Protein AF-A0A380EP02-F1 (afdb_monomer_lite)

Secondary structure (DSSP, 8-state):
-B-TTS-B---EEEE--S---TTS-SEEEEE-S-SSS---SSEEEEEES-HHHHHH--S---EE--TT--HHHHHHHHHH-

Structure (mmCIF, N/CA/C/O backbone):
data_AF-A0A380EP02-F1
#
_entry.id   AF-A0A380EP02-F1
#
loop_
_atom_site.group_PDB
_atom_site.id
_atom_site.type_symbol
_atom_site.label_atom_id
_atom_site.label_alt_id
_atom_site.label_comp_id
_atom_site.label_asym_id
_atom_site.label_entity_id
_atom_site.label_seq_id
_atom_site.pdbx_PDB_ins_code
_atom_site.Cartn_x
_atom_site.Cartn_y
_atom_site.Cartn_z
_atom_site.occupancy
_atom_site.B_iso_or_equiv
_atom_site.auth_seq_id
_atom_site.auth_comp_id
_atom_site.auth_asym_id
_atom_site.auth_atom_id
_atom_site.pdbx_PDB_model_num
ATOM 1 N N . MET A 1 1 ? 7.325 -4.569 -11.105 1.00 58.34 1 MET A N 1
ATOM 2 C CA . MET A 1 1 ? 8.155 -3.508 -11.724 1.00 58.34 1 MET A CA 1
ATOM 3 C C . MET A 1 1 ? 9.627 -3.836 -11.593 1.00 58.34 1 MET A C 1
ATOM 5 O O . MET A 1 1 ? 10.003 -4.476 -10.615 1.00 58.34 1 MET A O 1
ATOM 9 N N . LYS A 1 2 ? 10.449 -3.406 -12.556 1.00 61.06 2 LYS A N 1
ATOM 10 C CA . LYS A 1 2 ? 11.910 -3.394 -12.421 1.00 61.06 2 LYS A CA 1
ATOM 11 C C . LYS A 1 2 ? 12.329 -1.979 -12.035 1.00 61.06 2 LYS A C 1
ATOM 13 O O . LYS A 1 2 ? 12.085 -1.054 -12.802 1.00 61.06 2 LYS A O 1
ATOM 18 N N . TYR A 1 3 ? 12.913 -1.816 -10.856 1.00 62.72 3 TYR A N 1
ATOM 19 C CA . TYR A 1 3 ? 13.503 -0.548 -10.448 1.00 62.72 3 TYR A CA 1
ATOM 20 C C . TYR A 1 3 ? 14.814 -0.315 -11.220 1.00 62.72 3 TYR A C 1
ATOM 22 O O . TYR A 1 3 ? 15.493 -1.292 -11.550 1.00 62.72 3 TYR A O 1
ATOM 30 N N . PRO A 1 4 ? 15.233 0.943 -11.455 1.00 59.28 4 PRO A N 1
ATOM 31 C CA . PRO A 1 4 ? 16.506 1.251 -12.118 1.00 59.28 4 PRO A CA 1
ATOM 32 C C . PRO A 1 4 ? 17.721 0.592 -11.447 1.00 59.28 4 PRO A C 1
ATOM 34 O O . PRO A 1 4 ? 18.686 0.234 -12.109 1.00 59.28 4 PRO A O 1
ATOM 37 N N . LYS A 1 5 ? 17.640 0.367 -10.128 1.00 61.34 5 LYS A N 1
ATOM 38 C CA . LYS A 1 5 ? 18.666 -0.305 -9.317 1.00 61.34 5 LYS A CA 1
ATOM 39 C C . LYS A 1 5 ? 18.635 -1.845 -9.395 1.00 61.34 5 LYS A C 1
ATOM 41 O O . LYS A 1 5 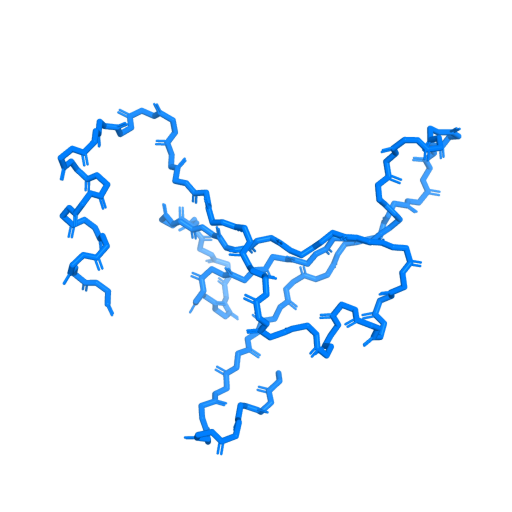? 19.281 -2.500 -8.590 1.00 61.34 5 LYS A O 1
ATOM 46 N N . GLY A 1 6 ? 17.866 -2.446 -10.307 1.00 55.88 6 GLY A N 1
ATOM 47 C CA . GLY A 1 6 ? 17.775 -3.906 -10.485 1.00 55.88 6 GLY A CA 1
ATOM 48 C C . GLY A 1 6 ? 16.836 -4.630 -9.510 1.00 55.88 6 GLY A C 1
ATOM 49 O O . GLY A 1 6 ? 16.455 -5.776 -9.762 1.00 55.88 6 GLY A O 1
ATOM 50 N N . ASN A 1 7 ? 16.392 -3.960 -8.443 1.00 67.88 7 ASN A N 1
ATOM 51 C CA . ASN A 1 7 ? 15.393 -4.495 -7.519 1.00 67.88 7 ASN A CA 1
ATOM 52 C C . ASN A 1 7 ? 14.042 -4.712 -8.222 1.00 67.88 7 ASN A C 1
ATOM 54 O O . ASN A 1 7 ? 13.696 -4.034 -9.196 1.00 67.88 7 ASN A O 1
ATOM 58 N N . ARG A 1 8 ? 13.251 -5.660 -7.714 1.00 77.00 8 ARG A N 1
ATOM 59 C CA . ARG A 1 8 ? 11.902 -5.964 -8.206 1.00 77.00 8 ARG A CA 1
ATOM 60 C C . ARG A 1 8 ? 10.881 -5.633 -7.126 1.00 77.00 8 ARG A C 1
ATOM 62 O O . ARG A 1 8 ? 11.054 -6.045 -5.989 1.00 77.00 8 ARG A O 1
ATOM 69 N N . GLY A 1 9 ? 9.828 -4.916 -7.505 1.00 81.00 9 GLY A N 1
ATOM 70 C CA . GLY A 1 9 ? 8.682 -4.618 -6.640 1.00 81.00 9 GLY A CA 1
ATOM 71 C C . GLY A 1 9 ? 7.404 -5.230 -7.192 1.00 81.00 9 GLY A C 1
ATOM 72 O O . GLY A 1 9 ? 7.206 -5.254 -8.417 1.00 81.00 9 GLY A O 1
ATOM 73 N N . VAL A 1 10 ? 6.546 -5.711 -6.297 1.00 88.56 10 VAL A N 1
ATOM 74 C CA . VAL A 1 10 ? 5.178 -6.139 -6.603 1.00 88.56 10 VAL A CA 1
ATOM 75 C C . VAL A 1 10 ? 4.228 -5.040 -6.144 1.00 88.56 10 VAL A C 1
ATOM 77 O O . VAL A 1 10 ? 4.411 -4.472 -5.074 1.00 88.56 10 VAL A O 1
ATOM 80 N N . ARG A 1 11 ? 3.232 -4.730 -6.977 1.00 91.88 11 ARG A N 1
ATOM 81 C CA . ARG A 1 11 ? 2.116 -3.863 -6.604 1.00 91.88 11 ARG A CA 1
ATOM 82 C C . ARG A 1 11 ? 0.814 -4.631 -6.778 1.00 91.88 11 ARG A C 1
ATOM 84 O O . ARG A 1 11 ? 0.579 -5.191 -7.849 1.00 91.88 11 ARG A O 1
ATOM 91 N N . PHE A 1 12 ? -0.015 -4.645 -5.743 1.00 93.94 12 PHE A N 1
ATOM 92 C CA . PHE A 1 12 ? -1.354 -5.228 -5.772 1.00 93.94 12 PHE A CA 1
ATOM 93 C C . PHE A 1 12 ? -2.350 -4.144 -6.179 1.00 93.94 12 PHE A C 1
ATOM 95 O O . PHE A 1 12 ? -2.536 -3.167 -5.457 1.00 93.94 12 PHE A O 1
ATOM 102 N N . MET A 1 13 ? -2.945 -4.290 -7.362 1.00 94.31 13 MET A N 1
ATOM 103 C CA . MET A 1 13 ? -3.822 -3.287 -7.964 1.00 94.31 13 MET A CA 1
ATOM 104 C C . MET A 1 13 ? -5.290 -3.600 -7.685 1.00 94.31 13 MET A C 1
ATOM 106 O O . MET A 1 13 ? -5.741 -4.724 -7.898 1.00 94.31 13 MET A O 1
ATOM 110 N N . PHE A 1 14 ? -6.042 -2.572 -7.304 1.00 94.94 14 PHE A N 1
ATOM 111 C CA . PHE A 1 14 ? -7.486 -2.615 -7.135 1.00 94.94 14 PHE A CA 1
ATOM 112 C C . PHE A 1 14 ? -8.124 -1.505 -7.970 1.00 94.94 14 PHE A C 1
ATOM 114 O O . PHE A 1 14 ? -7.587 -0.400 -8.087 1.00 94.94 14 PHE A O 1
ATOM 121 N N . LYS A 1 15 ? -9.277 -1.813 -8.564 1.00 94.00 15 LYS A N 1
ATOM 122 C CA . LYS A 1 15 ? -10.072 -0.879 -9.358 1.00 94.00 15 LYS A CA 1
ATOM 123 C C . LYS A 1 15 ? -11.427 -0.704 -8.690 1.00 94.00 15 LYS A C 1
ATOM 125 O O . LYS A 1 15 ? -12.079 -1.695 -8.367 1.00 94.00 15 LYS A O 1
ATOM 130 N N . LEU A 1 16 ? -11.855 0.541 -8.533 1.00 92.56 16 LEU A N 1
ATOM 131 C CA . LEU A 1 16 ? -13.213 0.856 -8.119 1.00 92.56 16 LEU A CA 1
ATOM 132 C C . LEU A 1 16 ? -14.176 0.447 -9.246 1.00 92.56 16 LEU A C 1
ATOM 134 O O . LEU A 1 16 ? -14.085 0.965 -10.362 1.00 92.56 16 LEU A O 1
ATOM 138 N N . VAL A 1 17 ? -15.037 -0.537 -8.978 1.00 88.75 17 VAL A N 1
ATOM 139 C CA . VAL A 1 17 ? -16.006 -1.073 -9.955 1.00 88.75 17 VAL A CA 1
ATOM 140 C C . VAL A 1 17 ? -17.366 -0.387 -9.867 1.00 88.75 17 VAL A C 1
ATOM 142 O O . VAL A 1 17 ? -17.982 -0.178 -10.905 1.00 88.75 17 VAL A O 1
ATOM 145 N N . ASP A 1 18 ? -17.764 0.033 -8.664 1.00 81.19 18 ASP A N 1
ATOM 146 C CA . ASP A 1 18 ? -19.049 0.665 -8.372 1.00 81.19 18 ASP A CA 1
ATOM 147 C C . ASP A 1 18 ? -18.855 1.856 -7.427 1.00 81.19 18 ASP A C 1
ATOM 149 O O . ASP A 1 18 ? -18.063 1.797 -6.485 1.00 81.19 18 ASP A O 1
ATOM 153 N N . GLY A 1 19 ? -19.591 2.937 -7.684 1.00 64.62 19 GLY A N 1
ATOM 154 C CA . GLY A 1 19 ? -19.518 4.184 -6.925 1.00 64.62 19 GLY A CA 1
ATOM 155 C C . GLY A 1 19 ? -19.511 5.393 -7.854 1.00 64.62 19 GLY A C 1
ATOM 156 O O . GLY A 1 19 ? -18.583 5.586 -8.631 1.00 64.62 19 GLY A O 1
ATOM 157 N N . ASN A 1 20 ? -20.549 6.228 -7.760 1.00 57.56 20 ASN A N 1
ATOM 158 C CA . ASN A 1 20 ? -20.617 7.535 -8.433 1.00 57.56 20 ASN A CA 1
ATOM 159 C C . ASN A 1 20 ? -19.888 8.634 -7.647 1.00 57.56 20 ASN A C 1
ATOM 161 O O . ASN A 1 20 ? -20.082 9.823 -7.915 1.00 57.56 20 ASN A O 1
ATOM 165 N N . ASP A 1 21 ? -19.085 8.242 -6.662 1.00 74.62 21 ASP A N 1
ATOM 166 C CA . ASP A 1 21 ? -18.350 9.181 -5.845 1.00 74.62 21 ASP A CA 1
ATOM 167 C C . ASP A 1 21 ? -17.169 9.724 -6.651 1.00 74.62 21 ASP A C 1
ATOM 169 O O . ASP A 1 21 ? -16.160 9.050 -6.868 1.00 74.62 21 ASP A O 1
ATOM 173 N N . LYS A 1 22 ? -17.349 10.942 -7.168 1.00 73.00 22 LYS A N 1
ATOM 174 C CA . LYS A 1 22 ? -16.337 11.647 -7.959 1.00 73.00 22 LYS A CA 1
ATOM 175 C C . LYS A 1 22 ? -15.096 11.980 -7.131 1.00 73.00 22 LYS A C 1
ATOM 177 O O . LYS A 1 22 ? -14.070 12.300 -7.731 1.00 73.00 22 LYS A O 1
ATOM 182 N N . ASP A 1 23 ? -15.187 11.877 -5.807 1.00 86.00 23 ASP A N 1
ATOM 183 C CA . ASP A 1 23 ? -14.115 12.229 -4.886 1.00 86.00 23 ASP A CA 1
ATOM 184 C C . ASP A 1 23 ? -13.188 11.035 -4.584 1.00 86.00 23 ASP A C 1
ATOM 186 O O . ASP A 1 23 ? -12.124 11.214 -3.988 1.00 86.00 23 ASP A O 1
ATOM 190 N N . LEU A 1 24 ? -13.533 9.820 -5.037 1.00 91.00 24 LEU A N 1
ATOM 191 C CA . LEU A 1 24 ? -12.711 8.622 -4.851 1.00 91.00 24 LEU A CA 1
ATOM 192 C C . LEU A 1 24 ? -11.795 8.326 -6.056 1.00 91.00 24 LEU A C 1
ATOM 194 O O . LEU A 1 24 ? -12.189 8.501 -7.214 1.00 91.00 24 LEU A O 1
ATOM 198 N N . PRO A 1 25 ? -10.573 7.808 -5.820 1.00 92.62 25 PRO A N 1
ATOM 199 C CA . PRO A 1 25 ? -9.688 7.371 -6.895 1.00 92.62 25 PRO A CA 1
ATOM 200 C C . PRO A 1 25 ? -10.238 6.117 -7.591 1.00 92.62 25 PRO A C 1
ATOM 202 O O . PRO A 1 25 ? -10.634 5.149 -6.941 1.00 92.62 25 PRO A O 1
ATOM 205 N N . LYS A 1 26 ? -10.194 6.081 -8.929 1.00 93.44 26 LYS A N 1
ATOM 206 C CA . LYS A 1 26 ? -10.604 4.895 -9.709 1.00 93.44 26 LYS A CA 1
ATOM 207 C C . LYS A 1 26 ? -9.678 3.696 -9.518 1.00 93.44 26 LYS A C 1
ATOM 209 O O . LYS A 1 26 ? -10.120 2.556 -9.662 1.00 93.44 26 LYS A O 1
ATOM 214 N N . PHE A 1 27 ? -8.402 3.947 -9.244 1.00 94.56 27 PHE A N 1
ATOM 215 C CA . PHE A 1 27 ? -7.377 2.929 -9.065 1.00 94.56 27 PHE A CA 1
ATOM 216 C C . PHE A 1 27 ? -6.591 3.190 -7.792 1.00 94.56 27 PHE A C 1
ATOM 218 O O . PHE A 1 27 ? -6.185 4.323 -7.518 1.00 94.56 27 PHE A O 1
ATOM 225 N N . ILE A 1 28 ? -6.318 2.111 -7.064 1.00 96.19 28 ILE A N 1
ATOM 226 C CA . ILE A 1 28 ? -5.351 2.107 -5.974 1.00 96.19 28 ILE A CA 1
ATOM 227 C C . ILE A 1 28 ? -4.369 0.950 -6.149 1.00 96.19 28 ILE A C 1
ATOM 229 O O . ILE A 1 28 ? -4.723 -0.117 -6.658 1.00 96.19 28 ILE A O 1
ATOM 233 N N . GLN A 1 29 ? -3.124 1.155 -5.735 1.00 96.94 29 GLN A N 1
ATOM 234 C CA . GLN A 1 29 ? -2.085 0.130 -5.757 1.00 96.94 29 GLN A CA 1
ATOM 235 C C . GLN A 1 29 ? -1.412 0.058 -4.389 1.00 96.94 29 GLN A C 1
ATOM 237 O O . GLN A 1 29 ? -0.923 1.074 -3.900 1.00 96.94 29 GLN A O 1
ATOM 242 N N . PHE A 1 30 ? -1.346 -1.136 -3.805 1.00 96.56 30 PHE A N 1
ATOM 243 C CA . PHE A 1 30 ? -0.614 -1.393 -2.566 1.00 96.56 30 PHE A CA 1
ATOM 244 C C . PHE A 1 30 ? 0.763 -1.986 -2.853 1.00 96.56 30 PHE A C 1
ATOM 246 O O . PHE A 1 30 ? 0.908 -2.845 -3.725 1.00 96.56 30 PHE A O 1
ATOM 253 N N . SER A 1 31 ? 1.758 -1.554 -2.086 1.00 94.81 31 SER A N 1
ATOM 254 C CA . SER A 1 31 ? 3.113 -2.104 -2.064 1.00 94.81 31 SER A CA 1
ATOM 255 C C . SER A 1 31 ? 3.589 -2.172 -0.616 1.00 94.81 31 SER A C 1
ATOM 257 O O . SER A 1 31 ? 3.741 -1.135 0.016 1.00 94.81 31 SER A O 1
ATOM 259 N N . ASP A 1 32 ? 3.828 -3.368 -0.090 1.00 93.31 32 ASP A N 1
ATOM 260 C CA . ASP A 1 32 ? 4.151 -3.620 1.327 1.00 93.31 32 ASP A CA 1
ATOM 261 C C . ASP A 1 32 ? 5.407 -4.499 1.505 1.00 93.31 32 ASP A C 1
ATOM 263 O O . ASP A 1 32 ? 5.612 -5.109 2.551 1.00 93.31 32 ASP A O 1
ATOM 267 N N . HIS A 1 33 ? 6.217 -4.617 0.448 1.00 91.75 33 HIS A N 1
ATOM 268 C CA . HIS A 1 33 ? 7.388 -5.501 0.343 1.00 91.75 33 HIS A CA 1
ATOM 269 C C . HIS A 1 33 ? 7.092 -7.010 0.377 1.00 91.75 33 HIS A C 1
ATOM 271 O O . HIS A 1 33 ? 8.005 -7.812 0.167 1.00 91.75 33 HIS A O 1
ATOM 277 N N . ASN A 1 34 ? 5.833 -7.422 0.540 1.00 90.69 34 ASN A N 1
ATOM 278 C CA . ASN A 1 34 ? 5.430 -8.815 0.422 1.00 90.69 34 ASN A CA 1
ATOM 279 C C . ASN A 1 34 ? 5.091 -9.161 -1.035 1.00 90.69 34 ASN A C 1
ATOM 281 O O . ASN A 1 34 ? 4.687 -8.323 -1.840 1.00 90.69 34 ASN A O 1
ATOM 285 N N . ILE A 1 35 ? 5.260 -10.436 -1.391 1.00 92.31 35 ILE A N 1
ATOM 286 C CA . ILE A 1 35 ? 4.947 -10.962 -2.735 1.00 92.31 35 ILE A CA 1
ATOM 287 C C . ILE A 1 35 ? 3.968 -12.142 -2.700 1.00 92.31 35 ILE A C 1
ATOM 289 O O . ILE A 1 35 ? 3.667 -12.740 -3.730 1.00 92.31 35 ILE A O 1
ATOM 293 N N . ALA A 1 36 ? 3.493 -12.491 -1.507 1.00 91.31 36 ALA A N 1
ATOM 294 C CA . ALA A 1 36 ? 2.577 -13.586 -1.231 1.00 91.31 36 ALA A CA 1
ATOM 295 C C . ALA A 1 36 ? 1.660 -13.186 -0.059 1.00 91.31 36 ALA A C 1
ATOM 297 O O . ALA A 1 36 ? 2.004 -12.250 0.667 1.00 91.31 36 ALA A O 1
ATOM 298 N N . PRO A 1 37 ? 0.518 -13.868 0.150 1.00 93.62 37 PRO A N 1
ATOM 299 C CA . PRO A 1 37 ? -0.406 -13.540 1.232 1.00 93.62 37 PRO A CA 1
ATOM 300 C C . PRO A 1 37 ? 0.281 -13.509 2.609 1.00 93.62 37 PRO A C 1
ATOM 302 O O . PRO A 1 37 ? 0.664 -14.542 3.155 1.00 93.62 37 PRO A O 1
ATOM 305 N N . LYS A 1 38 ? 0.419 -12.307 3.173 1.00 93.50 38 LYS A N 1
ATOM 306 C CA . LYS A 1 38 ? 0.932 -12.024 4.520 1.00 93.50 38 LYS A CA 1
ATOM 307 C C . LYS A 1 38 ? 0.239 -10.755 5.027 1.00 93.50 38 LYS A C 1
ATOM 309 O O . LYS A 1 38 ? -0.196 -9.924 4.235 1.00 93.50 38 LYS A O 1
ATOM 314 N N . LYS A 1 39 ? 0.103 -10.603 6.347 1.00 93.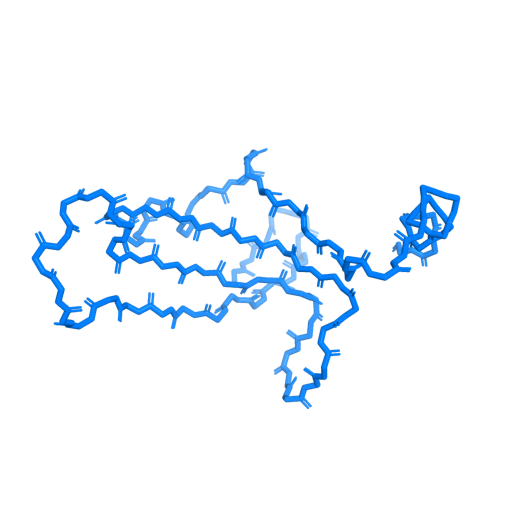62 39 LYS A N 1
ATOM 315 C CA . LYS A 1 39 ? -0.326 -9.324 6.931 1.00 93.62 39 LYS A CA 1
ATOM 316 C C . LYS A 1 39 ? 0.800 -8.296 6.789 1.00 93.62 39 LYS A C 1
ATOM 318 O O . LYS A 1 39 ? 1.924 -8.585 7.193 1.00 93.62 39 LYS A O 1
ATOM 323 N N . ALA A 1 40 ? 0.475 -7.125 6.247 1.00 93.56 40 ALA A N 1
ATOM 324 C CA . ALA A 1 40 ? 1.410 -6.016 6.110 1.00 93.56 40 ALA A CA 1
ATOM 325 C C . ALA A 1 40 ? 1.795 -5.435 7.481 1.00 93.56 40 ALA A C 1
ATOM 327 O O . ALA A 1 40 ? 0.938 -5.264 8.351 1.00 93.56 40 ALA A O 1
ATOM 328 N N . GLU A 1 41 ? 3.080 -5.129 7.647 1.00 93.31 41 GLU A N 1
ATOM 329 C CA . GLU A 1 41 ? 3.617 -4.400 8.805 1.00 93.31 41 GLU A CA 1
ATOM 330 C C . GLU A 1 41 ? 3.433 -2.890 8.598 1.00 93.31 41 GLU A C 1
ATOM 332 O O . GLU A 1 41 ? 2.891 -2.211 9.461 1.00 93.31 41 GLU A O 1
ATOM 337 N N . HIS A 1 42 ? 3.742 -2.406 7.396 1.00 96.00 42 HIS A N 1
ATOM 338 C CA . HIS A 1 42 ? 3.388 -1.090 6.863 1.00 96.00 42 HIS A CA 1
ATOM 339 C C . HIS A 1 42 ? 3.087 -1.232 5.363 1.00 96.00 42 HIS A C 1
ATOM 341 O O . HIS A 1 42 ? 3.353 -2.282 4.772 1.00 96.00 42 HIS A O 1
ATOM 347 N N . PHE A 1 43 ? 2.531 -0.203 4.724 1.00 96.31 43 PHE A N 1
ATOM 348 C CA . PHE A 1 43 ? 2.338 -0.214 3.271 1.00 96.31 43 PHE A CA 1
ATOM 349 C C . PHE A 1 43 ? 2.497 1.166 2.642 1.00 96.31 43 PHE A C 1
ATOM 351 O O . PHE A 1 43 ? 2.247 2.198 3.269 1.00 96.31 43 PHE A O 1
ATOM 358 N N . HIS A 1 44 ? 2.836 1.155 1.359 1.00 96.81 44 HIS A N 1
ATOM 359 C CA . HIS A 1 44 ? 2.752 2.293 0.459 1.00 96.81 44 HIS A CA 1
ATOM 360 C C . HIS A 1 44 ? 1.499 2.165 -0.402 1.00 96.81 44 HIS A C 1
ATOM 362 O O . HIS A 1 44 ? 1.196 1.076 -0.907 1.00 96.81 44 HIS A O 1
ATOM 368 N N . ILE A 1 45 ? 0.778 3.269 -0.582 1.00 97.00 45 ILE A N 1
ATOM 369 C CA . ILE A 1 45 ? -0.429 3.309 -1.408 1.00 97.00 45 ILE A CA 1
ATOM 370 C C . ILE A 1 45 ? -0.309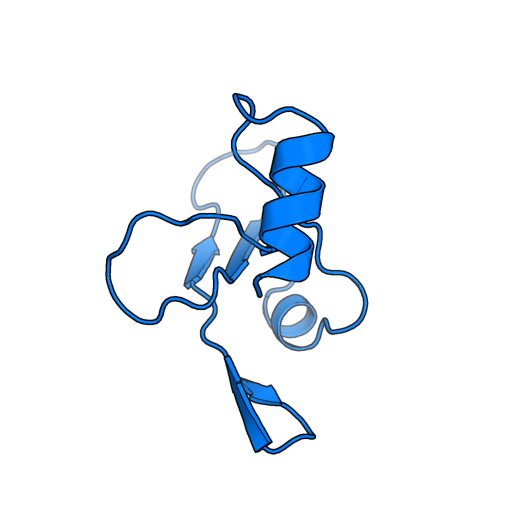 4.370 -2.497 1.00 97.00 45 ILE A C 1
ATOM 372 O O . ILE A 1 45 ? -0.008 5.526 -2.228 1.00 97.00 45 ILE A O 1
ATOM 376 N N . PHE A 1 46 ? -0.591 3.978 -3.733 1.00 96.25 46 PHE A N 1
ATOM 377 C CA . PHE A 1 46 ? -0.697 4.878 -4.880 1.00 96.25 46 PHE A CA 1
ATOM 378 C C . PHE A 1 46 ? -2.169 5.001 -5.246 1.00 96.25 46 PHE A C 1
ATOM 380 O O . PHE A 1 46 ? -2.861 3.986 -5.297 1.00 96.25 46 PHE A O 1
ATOM 387 N N . MET A 1 47 ? -2.658 6.215 -5.489 1.00 95.69 47 MET A N 1
ATOM 388 C CA . MET A 1 47 ? -4.080 6.485 -5.714 1.00 95.69 47 MET A CA 1
ATOM 389 C C . MET A 1 47 ? -4.246 7.438 -6.891 1.00 95.69 47 MET A C 1
ATOM 391 O O . MET A 1 47 ? -3.557 8.453 -6.965 1.00 95.69 47 MET A O 1
ATOM 395 N N . GLY A 1 48 ? -5.158 7.132 -7.810 1.00 93.62 48 GLY A N 1
ATOM 396 C CA . GLY A 1 48 ? -5.381 7.982 -8.973 1.00 93.62 48 GLY A CA 1
ATOM 397 C C . GLY A 1 48 ? -6.418 7.444 -9.946 1.00 93.62 48 GLY A C 1
ATOM 398 O O . GLY A 1 48 ? -7.068 6.427 -9.713 1.00 93.62 48 GLY A O 1
ATOM 399 N N . ASN A 1 49 ? -6.565 8.153 -11.064 1.00 93.38 49 ASN A N 1
ATOM 400 C CA . ASN A 1 49 ? -7.559 7.843 -12.095 1.00 93.38 49 ASN A CA 1
ATOM 401 C C . ASN A 1 49 ? -6.973 7.214 -13.366 1.00 93.38 49 ASN A C 1
ATOM 403 O O . ASN A 1 49 ? -7.738 6.793 -14.233 1.00 93.38 49 ASN A O 1
ATOM 407 N N . ASP A 1 50 ? -5.646 7.115 -13.449 1.00 93.44 50 ASP A N 1
ATOM 408 C CA . ASP A 1 50 ? -4.900 6.496 -14.543 1.00 93.44 50 ASP A CA 1
ATOM 409 C C . ASP A 1 50 ? -3.915 5.473 -13.967 1.00 93.44 50 ASP A C 1
ATOM 411 O O . ASP A 1 50 ? -2.962 5.823 -13.272 1.00 93.44 50 ASP A O 1
ATOM 415 N N . ASN A 1 51 ? -4.156 4.195 -14.252 1.00 90.69 51 ASN A N 1
ATOM 416 C CA . ASN A 1 51 ? -3.335 3.112 -13.734 1.00 90.69 51 ASN A CA 1
ATOM 417 C C . ASN A 1 51 ? -1.9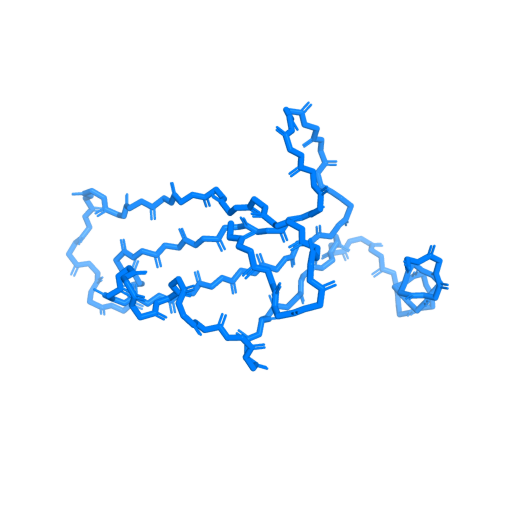00 3.119 -14.284 1.00 90.69 51 ASN A C 1
ATOM 419 O O . ASN A 1 51 ? -0.965 2.808 -13.547 1.00 90.69 51 ASN A O 1
ATOM 423 N N . ASP A 1 52 ? -1.705 3.470 -15.553 1.00 91.25 52 ASP A N 1
ATOM 424 C CA . ASP A 1 52 ? -0.380 3.446 -16.173 1.00 91.25 52 ASP A CA 1
ATOM 425 C C . ASP A 1 52 ? 0.487 4.588 -15.648 1.00 91.25 52 ASP A C 1
ATOM 427 O O . ASP A 1 52 ? 1.696 4.418 -15.474 1.00 91.25 52 ASP A O 1
ATOM 431 N N . ALA A 1 53 ? -0.134 5.731 -15.343 1.00 92.69 53 ALA A N 1
ATOM 432 C CA . ALA A 1 53 ? 0.517 6.815 -14.620 1.00 92.69 53 ALA A CA 1
ATOM 433 C C . ALA A 1 53 ? 0.943 6.363 -13.216 1.00 92.69 53 ALA A C 1
ATOM 435 O O . ALA A 1 53 ? 2.109 6.524 -12.859 1.00 92.69 53 ALA A O 1
ATOM 436 N N . LEU A 1 54 ? 0.054 5.703 -12.460 1.00 92.56 54 LEU A N 1
ATOM 437 C CA . LEU A 1 54 ? 0.407 5.163 -11.143 1.00 92.56 54 LEU A CA 1
ATOM 438 C C . LEU A 1 54 ? 1.570 4.175 -11.231 1.00 92.56 54 LEU A C 1
ATOM 440 O O . LEU A 1 54 ? 2.469 4.226 -10.399 1.00 92.56 54 LEU A O 1
ATOM 444 N N . LEU A 1 55 ? 1.610 3.310 -12.251 1.00 89.31 55 LEU A N 1
ATOM 445 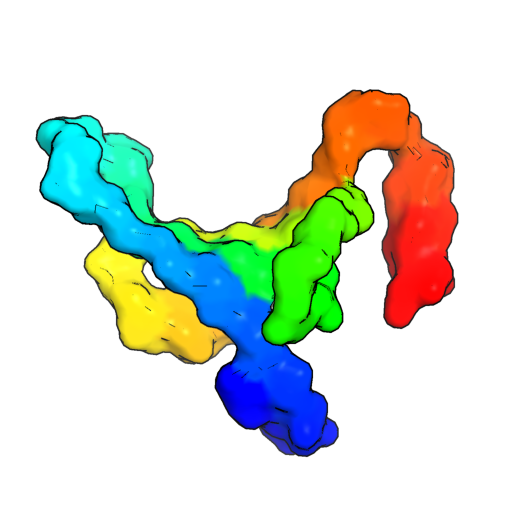C CA . LEU A 1 55 ? 2.704 2.351 -12.418 1.00 89.31 55 LEU A CA 1
ATOM 446 C C . LEU A 1 55 ? 4.074 3.018 -12.673 1.00 89.31 55 LEU A C 1
ATOM 448 O O . LEU A 1 55 ? 5.111 2.389 -12.460 1.00 89.31 55 LEU A O 1
ATOM 452 N N . LYS A 1 56 ? 4.089 4.268 -13.139 1.00 90.56 56 LYS A N 1
ATOM 453 C CA . LYS A 1 56 ? 5.303 5.060 -13.379 1.00 90.56 56 LYS A CA 1
ATOM 454 C C . LYS A 1 56 ? 5.650 5.991 -12.216 1.00 90.56 56 LYS A C 1
ATOM 456 O O . LYS A 1 56 ? 6.748 6.535 -12.224 1.00 90.56 56 LYS A O 1
ATOM 461 N N . GLU A 1 57 ? 4.749 6.167 -11.248 1.00 89.81 57 GLU A N 1
ATOM 462 C CA . GLU A 1 57 ? 4.970 6.984 -10.053 1.00 89.81 57 GLU A CA 1
ATOM 463 C C . GLU A 1 57 ? 6.051 6.359 -9.166 1.00 89.81 57 GLU A C 1
ATOM 465 O O . GLU A 1 57 ? 5.973 5.179 -8.798 1.00 89.81 57 GLU A O 1
ATOM 470 N N . MET A 1 58 ? 7.060 7.162 -8.842 1.00 88.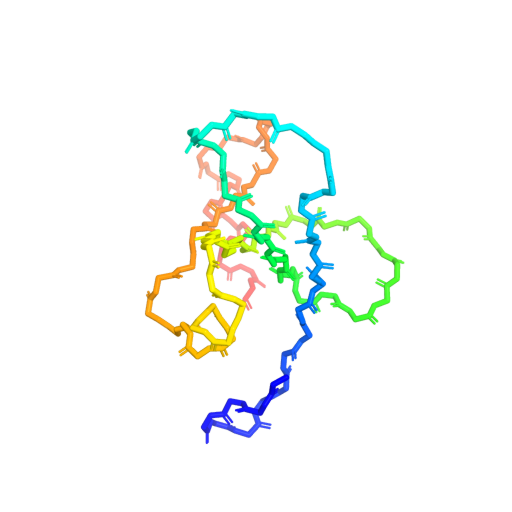12 58 MET A N 1
ATOM 471 C CA . MET A 1 58 ? 8.284 6.755 -8.151 1.00 88.12 58 MET A CA 1
ATOM 472 C C . MET A 1 58 ? 8.718 7.744 -7.066 1.00 88.12 58 MET A C 1
ATOM 474 O O . MET A 1 58 ? 9.540 7.382 -6.225 1.00 88.12 58 MET A O 1
ATOM 478 N N . ASP A 1 59 ? 8.164 8.953 -7.069 1.00 89.31 59 ASP A N 1
ATOM 479 C CA . ASP A 1 59 ? 8.574 10.061 -6.214 1.00 89.31 59 ASP A CA 1
ATOM 480 C C . ASP A 1 59 ? 7.632 10.209 -5.016 1.00 89.31 59 ASP A C 1
ATOM 482 O O . ASP A 1 59 ? 8.081 10.497 -3.907 1.00 89.31 59 ASP A O 1
ATOM 486 N N . ASN A 1 60 ? 6.332 9.959 -5.213 1.00 93.19 60 ASN A N 1
ATOM 487 C CA . ASN A 1 60 ? 5.320 10.062 -4.167 1.00 93.19 60 ASN A CA 1
ATOM 488 C C . ASN A 1 60 ? 4.694 8.700 -3.840 1.00 93.19 60 ASN A C 1
ATOM 490 O O . ASN A 1 60 ? 3.957 8.114 -4.633 1.00 93.19 60 ASN A O 1
ATOM 494 N N . TRP A 1 61 ? 4.983 8.210 -2.637 1.00 94.19 61 TRP A N 1
ATOM 495 C CA . TRP A 1 61 ? 4.496 6.935 -2.116 1.00 94.19 61 TRP A CA 1
ATOM 496 C C . TRP A 1 61 ? 4.006 7.111 -0.667 1.00 94.19 61 TRP A C 1
ATOM 498 O O . TRP A 1 61 ? 4.724 6.795 0.286 1.00 94.19 61 TRP A O 1
ATOM 508 N N . PRO A 1 62 ? 2.778 7.637 -0.470 1.00 96.69 62 PRO A N 1
ATOM 509 C CA . PRO A 1 62 ? 2.171 7.779 0.850 1.00 96.69 62 PRO A CA 1
ATOM 510 C C . PRO A 1 62 ? 2.281 6.483 1.660 1.00 96.69 62 PRO A C 1
ATOM 512 O O . PRO A 1 62 ? 1.886 5.416 1.188 1.00 96.69 62 PRO A O 1
ATOM 515 N N . THR A 1 63 ? 2.844 6.581 2.867 1.00 96.25 63 THR A N 1
ATOM 516 C CA . THR A 1 63 ? 3.206 5.427 3.703 1.00 96.25 63 THR A CA 1
ATOM 517 C C . THR A 1 63 ? 2.388 5.409 4.981 1.00 96.25 63 THR A C 1
ATOM 519 O O . THR A 1 63 ? 2.296 6.418 5.679 1.00 96.25 63 THR A O 1
ATOM 522 N N . TYR A 1 64 ? 1.809 4.253 5.293 1.00 96.69 64 TYR A N 1
ATOM 523 C CA . TYR A 1 64 ? 0.899 4.071 6.415 1.00 96.69 64 TYR A CA 1
ATOM 524 C C . TYR A 1 64 ? 1.374 2.942 7.329 1.00 96.69 64 TYR A C 1
ATOM 526 O O . TYR A 1 64 ? 1.745 1.863 6.865 1.00 96.69 64 TYR A O 1
ATOM 534 N N . TYR A 1 65 ? 1.298 3.206 8.633 1.00 96.69 65 TYR A N 1
ATOM 535 C CA . TYR A 1 65 ? 1.601 2.277 9.721 1.00 96.69 65 TYR A CA 1
ATOM 536 C C . TYR A 1 65 ? 0.330 1.948 10.524 1.00 96.69 65 TYR A C 1
ATOM 538 O O . TYR A 1 65 ? -0.638 2.717 10.486 1.00 96.69 65 TYR A O 1
ATOM 546 N N . PRO A 1 66 ? 0.301 0.835 11.280 1.00 96.75 66 PRO A N 1
ATOM 547 C CA . PRO A 1 66 ? -0.809 0.505 12.163 1.00 96.75 66 PRO A CA 1
ATOM 548 C C . PRO A 1 66 ? -1.072 1.621 13.183 1.00 96.75 66 PRO A C 1
ATOM 550 O O . PRO A 1 66 ? -0.178 2.027 13.920 1.00 96.75 66 PRO A O 1
ATOM 553 N N . SER A 1 67 ? -2.328 2.057 13.298 1.00 96.44 67 SER A N 1
ATOM 554 C CA . SER A 1 67 ? -2.737 3.180 14.163 1.00 96.44 67 SER A CA 1
ATOM 555 C C . SER A 1 67 ? -2.471 2.982 15.660 1.00 96.44 67 SER A C 1
ATOM 557 O O . SER A 1 67 ? -2.496 3.940 16.426 1.00 96.44 67 SER A O 1
ATOM 559 N N . LYS A 1 68 ? -2.232 1.738 16.085 1.00 96.50 68 LYS A N 1
ATOM 560 C CA . LYS A 1 68 ? -1.879 1.381 17.465 1.00 96.50 68 LYS A CA 1
ATOM 561 C C . LYS A 1 68 ? -0.427 1.706 17.835 1.00 96.50 68 LYS A C 1
ATOM 563 O O . LYS A 1 68 ? -0.099 1.646 19.016 1.00 96.50 68 LYS A O 1
ATOM 568 N N . LEU A 1 69 ? 0.442 1.956 16.852 1.00 95.44 69 LEU A N 1
ATOM 569 C CA . LEU A 1 69 ? 1.846 2.262 17.102 1.00 95.44 69 LEU A CA 1
ATOM 570 C C . LEU A 1 69 ? 2.003 3.720 17.520 1.00 95.44 69 LEU A C 1
ATOM 572 O O . LEU A 1 69 ? 1.367 4.619 16.970 1.00 95.44 69 LEU A O 1
ATOM 576 N N . ASN A 1 70 ? 2.886 3.957 18.483 1.00 96.44 70 ASN A N 1
ATOM 577 C CA . ASN A 1 70 ? 3.310 5.305 18.829 1.00 96.44 70 ASN A CA 1
ATOM 578 C C . ASN A 1 70 ? 4.483 5.765 17.940 1.00 96.44 70 ASN A C 1
ATOM 580 O O . ASN A 1 70 ? 5.074 4.986 17.193 1.00 96.44 70 ASN A O 1
ATOM 584 N N . LYS A 1 71 ? 4.844 7.047 18.050 1.00 96.19 71 LYS A N 1
ATOM 585 C CA . LYS A 1 71 ? 5.916 7.664 17.252 1.00 96.19 71 LYS A CA 1
ATOM 586 C C . LYS A 1 71 ? 7.273 6.949 17.366 1.00 96.19 71 LYS A C 1
ATOM 588 O O . LYS A 1 71 ? 8.006 6.892 16.385 1.00 96.19 71 LYS A O 1
ATOM 593 N N . ASP A 1 72 ? 7.608 6.430 18.547 1.00 96.81 72 ASP A N 1
ATOM 594 C CA . ASP A 1 72 ? 8.918 5.834 18.813 1.00 96.81 72 ASP A CA 1
ATOM 595 C C . ASP A 1 72 ? 8.978 4.423 18.218 1.00 96.81 72 ASP A C 1
ATOM 597 O O . ASP A 1 72 ? 9.975 4.068 17.598 1.00 96.81 72 ASP A O 1
ATOM 601 N N . GLN A 1 73 ? 7.871 3.677 18.291 1.00 95.81 73 GLN A N 1
ATOM 602 C CA . GLN A 1 73 ? 7.709 2.384 17.618 1.00 95.81 73 GLN A CA 1
ATOM 603 C C . GLN A 1 73 ? 7.755 2.522 16.093 1.00 95.81 73 GLN A C 1
ATOM 605 O O . GLN A 1 73 ? 8.448 1.755 15.435 1.00 95.81 73 GLN A O 1
ATOM 610 N N . ILE A 1 74 ? 7.078 3.529 15.524 1.00 95.62 74 ILE A N 1
ATOM 611 C CA . ILE A 1 74 ? 7.142 3.799 14.076 1.00 95.62 74 ILE A CA 1
ATOM 612 C C . ILE A 1 74 ? 8.584 4.102 13.658 1.00 95.62 74 ILE A C 1
ATOM 614 O O . ILE A 1 74 ? 9.066 3.569 12.664 1.00 95.62 74 ILE A O 1
ATOM 618 N N . LYS A 1 75 ? 9.299 4.932 14.429 1.00 95.88 75 LYS A N 1
ATOM 619 C CA . LYS A 1 75 ? 10.711 5.231 14.167 1.00 95.88 75 LYS A CA 1
ATOM 620 C C . LYS A 1 75 ? 11.579 3.971 14.220 1.00 95.88 75 LYS A C 1
ATOM 622 O O . LYS A 1 75 ? 12.459 3.822 13.380 1.00 95.88 75 LYS A O 1
ATOM 627 N N . GLU A 1 76 ? 11.366 3.104 15.204 1.00 93.81 76 GLU A N 1
ATOM 628 C CA . GLU A 1 76 ? 12.104 1.846 15.335 1.00 93.81 76 GLU A CA 1
ATOM 629 C C . GLU A 1 76 ? 11.868 0.930 14.128 1.00 93.81 76 GLU A C 1
ATOM 631 O O . GLU A 1 76 ? 12.835 0.467 13.526 1.00 93.81 76 GLU A O 1
ATOM 636 N N . GLU A 1 77 ? 10.614 0.758 13.701 1.00 90.69 77 GLU A N 1
ATOM 637 C CA . GLU A 1 77 ? 10.280 -0.009 12.496 1.00 90.69 77 GLU A CA 1
ATOM 638 C C . GLU A 1 77 ? 10.920 0.597 11.237 1.00 90.69 77 GLU A C 1
ATOM 640 O O . GLU A 1 77 ? 11.520 -0.128 10.449 1.00 90.69 77 GLU A O 1
ATOM 645 N N . MET A 1 78 ? 10.873 1.924 11.063 1.00 92.69 78 MET A N 1
ATOM 646 C CA . MET A 1 78 ? 11.524 2.607 9.933 1.00 92.69 78 MET A CA 1
ATOM 647 C C . MET A 1 78 ? 13.041 2.387 9.878 1.00 92.69 78 MET A C 1
ATOM 649 O O . MET A 1 78 ? 13.610 2.410 8.793 1.00 92.69 78 MET A O 1
ATOM 653 N N . LEU A 1 79 ? 13.704 2.220 11.026 1.00 91.44 79 LEU A N 1
ATOM 654 C CA . LEU A 1 79 ? 15.152 1.997 11.105 1.00 91.44 79 LEU A CA 1
ATOM 655 C C . LEU A 1 79 ? 15.546 0.523 10.931 1.00 91.44 79 LEU A C 1
ATOM 657 O O . LEU A 1 79 ? 16.715 0.242 10.674 1.00 91.44 79 LEU A O 1
ATOM 661 N N . ALA A 1 80 ? 14.602 -0.402 11.110 1.00 83.06 80 ALA A N 1
ATOM 662 C CA . ALA A 1 80 ? 14.824 -1.840 10.987 1.00 83.06 80 ALA A CA 1
ATOM 663 C C . ALA A 1 80 ? 14.603 -2.385 9.559 1.00 83.06 80 ALA A C 1
ATOM 665 O O . ALA A 1 80 ? 14.954 -3.538 9.299 1.00 83.06 80 ALA A O 1
ATOM 666 N N . HIS A 1 81 ? 14.022 -1.581 8.660 1.00 76.00 81 HIS A N 1
ATOM 667 C CA . HIS A 1 81 ? 13.775 -1.898 7.246 1.00 76.00 81 HIS A CA 1
ATOM 668 C C . HIS A 1 81 ? 14.891 -1.395 6.321 1.00 76.00 81 HIS A C 1
ATOM 670 O O . HIS A 1 81 ? 15.168 -2.109 5.328 1.00 76.00 81 HIS A O 1
#

Radius of gyration: 14.46 Å; chains: 1; bounding box: 39×26×35 Å

Organism: Staphylococcus aureus (NCBI:txid1280)

Foldseek 3Di:
DQDPVRDDWDWDKDADPDDPPPPAFRIKIWTQPDDDDDDGQKIWMFGHPDVVVSVVDDPDTDIDGPPPDDPVRVVVVVVVD

pLDDT: mean 88.64, std 11.08, range [55.88, 97.0]

InterPro domains:
  IPR012674 Calycin [G3DSA:2.40.128.20] (1-81)
  IPR012674 Calycin [SSF50814] (2-81)
  IPR015304 ZinT domain [PF09223] (2-81)

Sequence (81 aa):
MKYPKGNRGVRFMFKLVDGNDKDLPKFIQFSDHNIAPKKAEHFHIFMGNDNDALLKEMDNWPTYYPSKLNKDQIKEEMLAH